Protein AF-A0A1G1W1P1-F1 (afdb_monomer_lite)

Organism: NCBI:txid1802591

Radius of gyration: 24.45 Å; chains: 1; bounding box: 38×18×79 Å

InterPro domains:
  IPR043716 Family of unknown function DUF5657 [PF18901] (28-87)

Foldseek 3Di:
DVVVVVVVVVVVVVVVVVVVVVVVVVVVLVVVLVVLVVVLVVLVVVLVVLVVVCVVDPDPCSVVVNVVSVVVSVVSVVVSVCSVPPD

Secondary structure (DSSP, 8-state):
-HHHHHHHHHHHHHHHHHHHHHHHHHHHHHHHHHHHHHHHHHHHHHHHHHHHHTTT---TTHHHHHHHHHHHHHHHHHHHHHHHHH-

Sequence (87 aa):
MNLFLQTTLSFGQSSVFNQGDDFFQTAMKWMLIACFALYVAFAFVVTRQIKIMRNTLITPFSPVLTTLGYVHLGAAFLCLVFFTLFL

pLDDT: mean 81.05, std 11.2, range [59.84, 93.69]

Structure (mmCIF, N/CA/C/O backbone):
data_AF-A0A1G1W1P1-F1
#
_entry.id   AF-A0A1G1W1P1-F1
#
loop_
_atom_site.group_PDB
_atom_site.id
_atom_site.type_symbol
_atom_site.label_atom_id
_atom_site.label_alt_id
_atom_site.label_comp_id
_atom_site.label_asym_id
_atom_site.label_entity_id
_atom_site.label_seq_id
_atom_site.pdbx_PDB_ins_code
_atom_site.Cartn_x
_atom_site.Cartn_y
_atom_site.Cartn_z
_atom_site.occupancy
_atom_site.B_iso_or_equiv
_atom_site.auth_seq_id
_atom_site.auth_comp_id
_atom_site.auth_asym_id
_atom_site.auth_atom_id
_atom_site.pdbx_PDB_model_num
ATOM 1 N N . MET A 1 1 ? 16.537 6.738 -53.818 1.00 61.00 1 MET A N 1
ATOM 2 C CA . MET A 1 1 ? 17.120 7.513 -52.698 1.00 61.00 1 MET A CA 1
ATOM 3 C C . MET A 1 1 ? 16.074 7.915 -51.654 1.00 61.00 1 MET A C 1
ATOM 5 O O . MET A 1 1 ? 16.331 7.723 -50.477 1.00 61.00 1 MET A O 1
ATOM 9 N N . ASN A 1 2 ? 14.873 8.354 -52.056 1.00 66.50 2 ASN A N 1
ATOM 10 C CA . ASN A 1 2 ? 13.810 8.753 -51.115 1.00 66.50 2 ASN A CA 1
ATOM 11 C C . ASN A 1 2 ? 13.222 7.603 -50.274 1.00 66.50 2 ASN A C 1
ATOM 13 O O . ASN A 1 2 ? 12.899 7.820 -49.115 1.00 66.50 2 ASN A O 1
ATOM 17 N N . LEU A 1 3 ? 13.149 6.376 -50.808 1.00 68.56 3 LEU A N 1
ATOM 18 C CA . LEU A 1 3 ? 12.577 5.232 -50.081 1.00 68.56 3 LEU A CA 1
ATOM 19 C C . LEU A 1 3 ? 13.423 4.815 -48.863 1.00 68.56 3 LEU A C 1
ATOM 21 O O . LEU A 1 3 ? 12.873 4.494 -47.820 1.00 68.56 3 LEU A O 1
ATOM 25 N N . PHE A 1 4 ? 14.755 4.866 -48.993 1.00 69.81 4 PHE A N 1
ATOM 26 C CA . PHE A 1 4 ? 15.698 4.513 -47.924 1.00 69.81 4 PHE A CA 1
ATOM 27 C C . PHE A 1 4 ? 15.720 5.560 -46.802 1.00 69.81 4 PHE A C 1
ATOM 29 O O . PHE A 1 4 ? 15.805 5.207 -45.633 1.00 69.81 4 PHE A O 1
ATOM 36 N N . LEU A 1 5 ? 15.591 6.847 -47.142 1.00 65.81 5 LEU A N 1
ATOM 37 C CA . LEU A 1 5 ? 15.446 7.917 -46.148 1.00 65.81 5 LEU A CA 1
ATOM 38 C C . LEU A 1 5 ? 14.102 7.839 -45.411 1.00 65.81 5 LEU A C 1
ATOM 40 O O . LEU A 1 5 ? 14.024 8.151 -44.228 1.00 65.81 5 LEU A O 1
ATOM 44 N N . GLN A 1 6 ? 13.042 7.402 -46.090 1.00 64.25 6 GLN A N 1
ATOM 45 C CA . GLN A 1 6 ? 11.717 7.297 -45.489 1.00 64.25 6 GLN A CA 1
ATOM 46 C C . GLN A 1 6 ? 11.614 6.105 -44.527 1.00 64.25 6 GLN A C 1
ATOM 48 O O . GLN A 1 6 ? 11.014 6.235 -43.461 1.00 64.25 6 GLN A O 1
ATOM 53 N N . THR A 1 7 ? 12.249 4.971 -44.845 1.00 64.31 7 THR A N 1
ATOM 54 C CA . THR A 1 7 ? 12.318 3.822 -43.931 1.00 64.31 7 THR A CA 1
ATOM 55 C C . THR A 1 7 ? 13.210 4.079 -42.721 1.00 64.31 7 THR A C 1
ATOM 57 O O . THR A 1 7 ? 12.839 3.674 -41.623 1.00 64.31 7 THR A O 1
ATOM 60 N N . THR A 1 8 ? 14.334 4.789 -42.856 1.00 65.50 8 THR A N 1
ATOM 61 C CA . THR A 1 8 ? 15.191 5.114 -41.698 1.00 65.50 8 THR A CA 1
ATOM 62 C C . THR A 1 8 ? 14.554 6.143 -40.763 1.00 65.50 8 THR A C 1
ATOM 64 O O . THR A 1 8 ? 14.627 5.976 -39.546 1.00 65.50 8 THR A O 1
ATOM 67 N N . LEU A 1 9 ? 13.868 7.159 -41.301 1.00 63.06 9 LEU A N 1
ATOM 68 C CA . LEU A 1 9 ? 13.121 8.133 -40.495 1.00 63.06 9 LEU A CA 1
ATOM 69 C C . LEU A 1 9 ? 11.914 7.496 -39.791 1.00 63.06 9 LEU A C 1
ATOM 71 O O . LEU A 1 9 ? 11.703 7.744 -38.607 1.00 63.06 9 LEU A O 1
ATOM 75 N N . SER A 1 10 ? 11.167 6.625 -40.477 1.00 61.00 10 SER A N 1
ATOM 76 C CA . SER A 1 10 ? 10.058 5.866 -39.879 1.00 61.00 10 SER A CA 1
ATOM 77 C C . SER A 1 10 ? 10.531 4.937 -38.755 1.00 61.00 10 SER A C 1
ATOM 79 O O . SER A 1 10 ? 9.894 4.877 -37.702 1.00 61.00 10 SER A O 1
ATOM 81 N N . PHE A 1 11 ? 11.665 4.255 -38.943 1.00 63.09 11 PHE A N 1
ATOM 82 C CA . PHE A 1 11 ? 12.222 3.348 -37.941 1.00 63.09 11 PHE A CA 1
ATOM 83 C C . PHE A 1 11 ? 12.737 4.107 -36.708 1.00 63.09 11 PHE A C 1
ATOM 85 O O . PHE A 1 11 ? 12.421 3.731 -35.581 1.00 63.09 11 PHE A O 1
ATOM 92 N N . GLY A 1 12 ? 13.449 5.223 -36.910 1.00 60.66 12 GLY A N 1
ATOM 93 C CA . GLY A 1 12 ? 13.919 6.087 -35.820 1.00 60.66 12 GLY A CA 1
ATOM 94 C C . GLY A 1 12 ? 12.787 6.759 -35.039 1.00 60.66 12 GLY A C 1
ATOM 95 O O . GLY A 1 12 ? 12.889 6.942 -33.832 1.00 60.66 12 GLY A O 1
ATOM 96 N N . GLN A 1 13 ? 11.678 7.083 -35.703 1.00 61.34 13 GLN A N 1
ATOM 97 C CA . GLN A 1 13 ? 10.502 7.632 -35.038 1.00 61.34 13 GLN A CA 1
ATOM 98 C C . GLN A 1 13 ? 9.807 6.565 -34.174 1.00 61.34 13 GLN A C 1
ATOM 100 O O . GLN A 1 13 ? 9.486 6.829 -33.019 1.00 61.34 13 GLN A O 1
ATOM 105 N N . SER A 1 14 ? 9.653 5.337 -34.683 1.00 59.84 14 SER A N 1
ATOM 106 C CA . SER A 1 14 ? 9.035 4.233 -33.931 1.00 59.84 14 SER A CA 1
ATOM 107 C C . SER A 1 14 ? 9.816 3.816 -32.678 1.00 59.84 14 SER A C 1
ATOM 109 O O . SER A 1 14 ? 9.204 3.493 -31.664 1.00 59.84 14 SER A O 1
ATOM 111 N N . SER A 1 15 ? 11.152 3.877 -32.697 1.00 60.78 15 SER A N 1
ATOM 112 C CA . SER A 1 15 ? 11.978 3.530 -31.533 1.00 60.78 15 SER A CA 1
ATOM 113 C C . SER A 1 15 ? 11.960 4.596 -30.433 1.00 60.78 15 SER A C 1
ATOM 115 O O . SER A 1 15 ? 12.032 4.246 -29.257 1.00 60.78 15 SER A O 1
ATOM 117 N N . VAL A 1 16 ? 11.818 5.878 -30.790 1.00 63.56 16 VAL A N 1
ATOM 118 C CA . VAL A 1 16 ? 11.698 6.984 -29.823 1.00 63.56 16 VAL A CA 1
ATOM 119 C C . VAL A 1 16 ? 10.328 6.988 -29.140 1.00 63.56 16 VAL A C 1
ATOM 121 O O . VAL A 1 16 ? 10.267 7.164 -27.925 1.00 63.56 16 VAL A O 1
ATOM 124 N N . PHE A 1 17 ? 9.238 6.750 -29.882 1.00 60.47 17 PHE A N 1
ATOM 125 C CA . PHE A 1 17 ? 7.900 6.647 -29.281 1.00 60.47 17 PHE A CA 1
ATOM 126 C C . PHE A 1 17 ? 7.783 5.433 -28.350 1.00 60.47 17 PHE A C 1
ATOM 128 O O . PHE A 1 17 ? 7.330 5.588 -27.221 1.00 60.47 17 PHE A O 1
ATOM 135 N N . ASN A 1 18 ? 8.307 4.269 -28.752 1.00 63.97 18 ASN A N 1
ATOM 136 C CA . ASN A 1 18 ? 8.265 3.068 -27.912 1.00 63.97 18 ASN A CA 1
ATOM 137 C C . ASN A 1 18 ? 9.054 3.245 -26.594 1.00 63.97 18 ASN A C 1
ATOM 139 O O . ASN A 1 18 ? 8.582 2.861 -25.531 1.00 63.97 18 ASN A O 1
ATOM 143 N N . GLN A 1 19 ? 10.215 3.919 -26.623 1.00 64.56 19 GLN A N 1
ATOM 144 C CA . GLN A 1 19 ? 10.979 4.211 -25.397 1.00 64.56 19 GLN A CA 1
ATOM 145 C C . GLN A 1 19 ? 10.261 5.171 -24.435 1.00 64.56 19 GLN A C 1
ATOM 147 O O . GLN A 1 19 ? 10.405 5.037 -23.217 1.00 64.56 19 GLN A O 1
ATOM 152 N N . GLY A 1 20 ? 9.517 6.151 -24.959 1.00 67.62 20 GLY A N 1
ATOM 153 C CA . GLY A 1 20 ? 8.758 7.097 -24.137 1.00 67.62 20 GLY A CA 1
ATOM 154 C C . GLY A 1 20 ? 7.605 6.425 -23.389 1.00 67.62 20 GLY A C 1
ATOM 155 O O . GLY A 1 20 ? 7.421 6.662 -22.190 1.00 67.62 20 GLY A O 1
ATOM 156 N N . ASP A 1 21 ? 6.883 5.545 -24.080 1.00 75.00 21 ASP A N 1
ATOM 157 C CA . ASP A 1 21 ? 5.727 4.831 -23.537 1.00 75.00 21 ASP A CA 1
ATOM 158 C C . ASP A 1 21 ? 6.148 3.799 -22.469 1.00 75.00 21 ASP A C 1
ATOM 160 O O . ASP A 1 21 ? 5.542 3.734 -21.392 1.00 75.00 21 ASP A O 1
ATOM 164 N N . ASP A 1 22 ? 7.258 3.083 -22.694 1.00 80.62 22 ASP A N 1
ATOM 165 C CA . ASP A 1 22 ? 7.814 2.091 -21.760 1.00 80.62 22 ASP A CA 1
ATOM 166 C C . ASP A 1 22 ? 8.299 2.719 -20.438 1.00 80.62 22 ASP A C 1
ATOM 168 O O . ASP A 1 22 ? 8.079 2.181 -19.340 1.00 80.62 22 ASP A O 1
ATOM 172 N N . PHE A 1 23 ? 8.950 3.887 -20.519 1.00 83.75 23 PHE A N 1
ATOM 173 C CA . PHE A 1 23 ? 9.411 4.618 -19.338 1.00 83.75 23 PHE A CA 1
ATOM 174 C C . PHE A 1 23 ? 8.234 5.137 -18.508 1.00 83.75 23 PHE A C 1
ATOM 176 O O . PHE A 1 23 ? 8.205 4.949 -17.287 1.00 83.75 23 PHE A O 1
ATOM 183 N N . PHE A 1 24 ? 7.244 5.754 -19.161 1.00 84.94 24 PHE A N 1
ATOM 184 C CA . PHE A 1 24 ? 6.059 6.282 -18.487 1.00 84.94 24 PHE A CA 1
ATOM 185 C C . PHE A 1 24 ? 5.270 5.173 -17.782 1.00 84.94 24 PHE A C 1
ATOM 187 O O . PHE A 1 24 ? 4.916 5.312 -16.607 1.00 84.94 24 PHE A O 1
ATOM 194 N N . GLN A 1 25 ? 5.057 4.039 -18.456 1.00 86.31 25 GLN A N 1
ATOM 195 C CA . GLN A 1 25 ? 4.362 2.896 -17.873 1.00 86.31 25 GLN A CA 1
ATOM 196 C C . GLN A 1 25 ? 5.102 2.360 -16.640 1.00 86.31 25 GLN A C 1
ATOM 198 O O . GLN A 1 25 ? 4.486 2.130 -15.598 1.00 86.31 25 GLN A O 1
ATOM 203 N N . THR A 1 26 ? 6.427 2.217 -16.718 1.00 86.75 26 THR A N 1
ATOM 2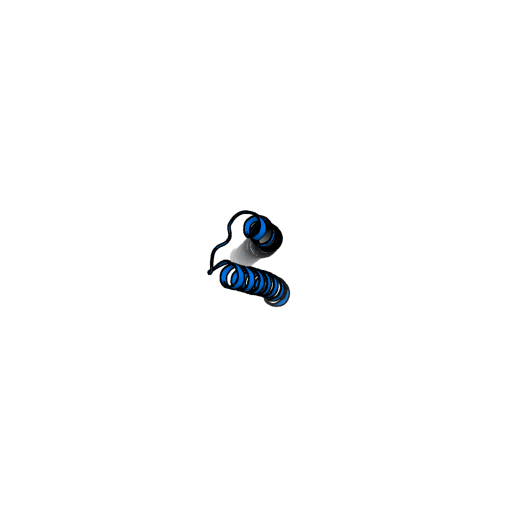04 C CA . THR A 1 26 ? 7.249 1.737 -15.597 1.00 86.75 26 THR A CA 1
ATOM 205 C C . THR A 1 26 ? 7.214 2.700 -14.408 1.00 86.75 26 THR A C 1
ATOM 207 O O . THR A 1 26 ? 7.048 2.269 -13.264 1.00 86.75 26 THR A O 1
ATOM 210 N N . ALA A 1 27 ? 7.310 4.009 -14.657 1.00 88.50 27 ALA A N 1
ATOM 211 C CA . ALA A 1 27 ? 7.228 5.027 -13.614 1.00 88.50 27 ALA A CA 1
ATOM 212 C C . ALA A 1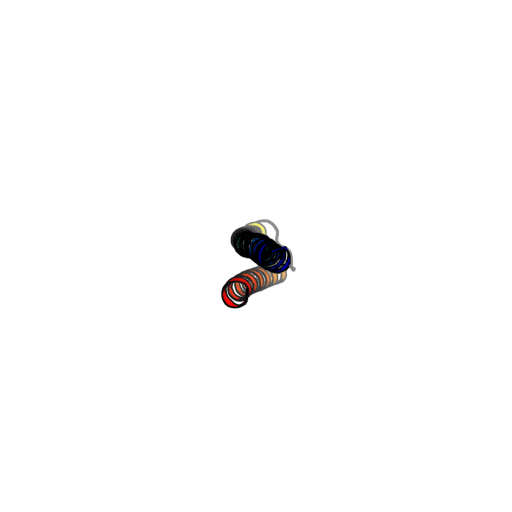 27 ? 5.864 5.013 -12.898 1.00 88.50 27 ALA A C 1
ATOM 214 O O . ALA A 1 27 ? 5.812 5.067 -11.666 1.00 88.50 27 ALA A O 1
ATOM 215 N N . MET A 1 28 ? 4.761 4.866 -13.644 1.00 88.56 28 MET A N 1
ATOM 216 C CA . MET A 1 28 ? 3.422 4.747 -13.060 1.00 88.56 28 MET A CA 1
ATOM 217 C C . MET A 1 28 ? 3.280 3.508 -12.169 1.00 88.56 28 MET A C 1
ATOM 219 O O . MET A 1 28 ? 2.706 3.619 -11.085 1.00 88.56 28 MET A O 1
ATOM 223 N N . LYS A 1 29 ? 3.834 2.355 -12.573 1.00 87.75 29 LYS A N 1
ATOM 224 C CA . LYS A 1 29 ? 3.807 1.124 -11.761 1.00 87.75 29 LYS A CA 1
ATOM 225 C C . LYS A 1 29 ? 4.471 1.331 -10.400 1.00 87.75 29 LYS A C 1
ATOM 227 O O . LYS A 1 29 ? 3.858 1.071 -9.365 1.00 87.75 29 LYS A O 1
ATOM 232 N N . TRP A 1 30 ? 5.693 1.865 -10.391 1.00 88.31 30 TRP A N 1
ATOM 233 C CA . TRP A 1 30 ? 6.436 2.116 -9.152 1.00 88.31 30 TRP A CA 1
ATOM 234 C C . TRP A 1 30 ? 5.766 3.157 -8.254 1.00 88.31 30 TRP A C 1
ATOM 236 O O . TRP A 1 30 ? 5.701 2.965 -7.039 1.00 88.31 30 TRP A O 1
ATOM 246 N N . MET A 1 31 ? 5.220 4.228 -8.837 1.00 91.50 31 MET A N 1
ATOM 247 C CA . MET A 1 31 ? 4.461 5.232 -8.088 1.00 91.50 31 MET A CA 1
ATOM 248 C C . MET A 1 31 ? 3.234 4.616 -7.403 1.00 91.50 31 MET A C 1
ATOM 250 O O . MET A 1 31 ? 2.967 4.909 -6.236 1.00 91.50 31 MET A O 1
ATOM 254 N N . LEU A 1 32 ? 2.506 3.737 -8.099 1.00 89.44 32 LEU A N 1
ATOM 255 C CA . LEU A 1 32 ? 1.318 3.077 -7.559 1.00 89.44 32 LEU A CA 1
ATOM 256 C C . LEU A 1 32 ? 1.673 2.144 -6.391 1.00 89.44 32 LEU A C 1
ATOM 258 O O . LEU A 1 32 ? 1.028 2.197 -5.343 1.00 89.44 32 LEU A O 1
ATOM 262 N N . ILE A 1 33 ? 2.740 1.352 -6.542 1.00 89.38 33 ILE A N 1
ATOM 263 C CA . ILE A 1 33 ? 3.259 0.468 -5.487 1.00 89.38 33 ILE A CA 1
ATOM 264 C C . ILE A 1 33 ? 3.663 1.284 -4.251 1.00 89.38 33 ILE A C 1
ATOM 266 O O . ILE A 1 33 ? 3.279 0.938 -3.132 1.00 89.38 33 ILE A O 1
ATOM 270 N N . ALA A 1 34 ? 4.376 2.400 -4.436 1.00 91.25 34 ALA A N 1
ATOM 271 C CA . ALA A 1 34 ? 4.768 3.281 -3.336 1.00 91.25 34 ALA A CA 1
ATOM 272 C C . ALA A 1 34 ? 3.551 3.882 -2.606 1.00 91.25 34 ALA A C 1
ATOM 274 O O . ALA A 1 34 ? 3.523 3.931 -1.374 1.00 91.25 34 ALA A O 1
ATOM 275 N N . CYS A 1 35 ? 2.517 4.286 -3.349 1.00 91.75 35 CYS A N 1
ATOM 276 C CA . CYS A 1 35 ? 1.266 4.789 -2.780 1.00 91.75 35 CYS A CA 1
ATOM 277 C C . CYS A 1 35 ? 0.559 3.727 -1.924 1.00 91.75 35 CYS A C 1
ATOM 279 O O . CYS A 1 35 ? 0.153 4.007 -0.795 1.00 91.75 35 CYS A O 1
ATOM 281 N N . PHE A 1 36 ? 0.464 2.490 -2.419 1.00 89.56 36 PHE A N 1
ATOM 282 C CA . PHE A 1 36 ? -0.128 1.384 -1.662 1.00 89.56 36 PHE A CA 1
ATOM 283 C C . PHE A 1 36 ? 0.691 1.008 -0.423 1.00 89.56 36 PHE A C 1
ATOM 285 O O . PHE A 1 36 ? 0.112 0.726 0.625 1.00 89.56 36 PHE A O 1
ATOM 292 N N . ALA A 1 37 ? 2.022 1.058 -0.495 1.00 90.19 37 ALA A N 1
ATOM 293 C CA . ALA A 1 37 ? 2.881 0.835 0.667 1.00 90.19 37 ALA A CA 1
ATOM 294 C C . ALA A 1 37 ? 2.609 1.852 1.786 1.00 90.19 37 ALA A C 1
ATOM 296 O O . ALA A 1 37 ? 2.424 1.471 2.946 1.00 90.19 37 ALA A O 1
ATOM 297 N N . LEU A 1 38 ? 2.499 3.138 1.437 1.00 93.62 38 LEU A N 1
ATOM 298 C CA . LEU A 1 38 ? 2.107 4.183 2.388 1.00 93.62 38 LEU A CA 1
ATOM 299 C C . LEU A 1 38 ? 0.688 3.969 2.925 1.00 93.62 38 LEU A C 1
ATOM 301 O O . LEU A 1 38 ? 0.443 4.164 4.116 1.00 93.62 38 LEU A O 1
ATOM 305 N N . TYR A 1 39 ? -0.238 3.521 2.077 1.00 92.50 39 TYR A N 1
ATOM 306 C CA . TYR A 1 39 ? -1.607 3.221 2.484 1.00 92.50 39 TYR A CA 1
ATOM 307 C C . TYR A 1 39 ? -1.678 2.096 3.525 1.00 92.50 39 TYR A C 1
ATOM 309 O O . TYR A 1 39 ? -2.399 2.217 4.515 1.00 92.50 39 TYR A O 1
ATOM 317 N N . VAL A 1 40 ? -0.888 1.030 3.366 1.00 91.50 40 VAL A N 1
ATOM 318 C CA . VAL A 1 40 ? -0.798 -0.054 4.359 1.00 91.50 40 VAL A CA 1
ATOM 319 C C . VAL A 1 40 ? -0.256 0.463 5.694 1.00 91.50 40 VAL A C 1
ATOM 321 O O . VAL A 1 40 ? -0.806 0.133 6.749 1.00 91.50 40 VAL A O 1
ATOM 324 N N . ALA A 1 41 ? 0.770 1.319 5.672 1.00 92.44 41 ALA A N 1
ATOM 325 C CA . ALA A 1 41 ? 1.281 1.954 6.887 1.00 92.44 41 ALA A CA 1
ATOM 326 C C . ALA A 1 41 ? 0.206 2.814 7.578 1.00 92.44 41 ALA A C 1
ATOM 328 O O . ALA A 1 41 ? 0.040 2.745 8.799 1.00 92.44 41 ALA A O 1
ATOM 329 N N . PHE A 1 42 ? -0.579 3.572 6.807 1.00 93.06 42 PHE A N 1
ATOM 330 C CA . PHE A 1 42 ? -1.703 4.348 7.330 1.00 93.06 42 PHE A CA 1
ATOM 331 C C . PHE A 1 42 ? -2.791 3.453 7.940 1.00 93.06 42 PHE A C 1
ATOM 333 O O . PHE A 1 42 ? -3.212 3.685 9.075 1.00 93.06 42 PHE A O 1
ATOM 340 N N . ALA A 1 43 ? -3.196 2.388 7.244 1.00 90.88 43 ALA A N 1
ATOM 341 C CA . ALA A 1 43 ? -4.168 1.423 7.750 1.00 90.88 43 ALA A CA 1
ATOM 342 C C . ALA A 1 43 ? -3.706 0.807 9.082 1.00 90.88 43 ALA A C 1
ATOM 344 O O . ALA A 1 43 ? -4.500 0.667 10.016 1.00 90.88 43 ALA A O 1
ATOM 345 N N . PHE A 1 44 ? -2.411 0.510 9.226 1.00 91.94 44 PHE A N 1
ATOM 346 C CA . PHE A 1 44 ? -1.840 0.021 10.484 1.00 91.94 44 PHE A CA 1
ATOM 347 C C . PHE A 1 44 ? -1.980 1.036 11.620 1.00 91.94 44 PHE A C 1
ATOM 349 O O . PHE A 1 44 ? -2.433 0.691 12.718 1.00 91.94 44 PHE A O 1
ATOM 356 N N . VAL A 1 45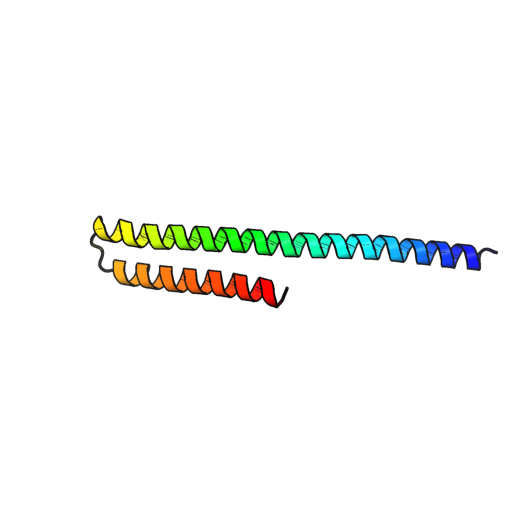 ? -1.652 2.301 11.351 1.00 93.19 45 VAL A N 1
ATOM 357 C CA . VAL A 1 45 ? -1.800 3.390 12.321 1.00 93.19 45 VAL A CA 1
ATOM 358 C C . VAL A 1 45 ? -3.260 3.542 12.754 1.00 93.19 45 VAL A C 1
ATOM 360 O O . VAL A 1 45 ? -3.526 3.588 13.955 1.00 93.19 45 VAL A O 1
ATOM 363 N N . VAL A 1 46 ? -4.209 3.541 11.814 1.00 89.19 46 VAL A N 1
ATOM 364 C CA . VAL A 1 46 ? -5.651 3.623 12.109 1.00 89.19 46 VAL A CA 1
ATOM 365 C C . VAL A 1 46 ? -6.103 2.453 12.982 1.00 89.19 46 VAL A C 1
ATOM 367 O O . VAL A 1 46 ? -6.758 2.657 14.004 1.00 89.19 46 VAL A O 1
ATOM 370 N N . THR A 1 47 ? -5.690 1.229 12.653 1.00 87.94 47 THR A N 1
ATOM 371 C CA . THR A 1 47 ? -6.053 0.035 13.435 1.00 87.94 47 THR A CA 1
ATOM 372 C C . THR A 1 47 ? -5.532 0.129 14.876 1.00 87.94 47 THR A C 1
ATOM 374 O O . THR A 1 47 ? -6.232 -0.222 15.830 1.00 87.94 47 THR A O 1
ATOM 377 N N . ARG A 1 48 ? -4.327 0.684 15.071 1.00 88.94 48 ARG A N 1
ATOM 378 C CA . ARG A 1 48 ? -3.772 0.961 16.406 1.00 88.94 48 ARG A CA 1
ATOM 379 C C . ARG A 1 48 ? -4.565 2.040 17.146 1.00 88.94 48 ARG A C 1
ATOM 381 O O . ARG A 1 48 ? -4.794 1.894 18.347 1.00 88.94 48 ARG A O 1
ATOM 388 N N . GLN A 1 49 ? -4.997 3.094 16.455 1.00 88.31 49 GLN A N 1
ATOM 389 C CA . GLN A 1 49 ? -5.809 4.162 17.047 1.00 88.31 49 GLN A CA 1
ATOM 390 C C . GLN A 1 49 ? -7.173 3.645 17.521 1.00 88.31 49 GLN A C 1
ATOM 392 O O . GLN A 1 49 ? -7.568 3.960 18.641 1.00 88.31 49 GLN A O 1
ATOM 397 N N . ILE A 1 50 ? -7.833 2.767 16.756 1.00 85.25 50 ILE A N 1
ATOM 398 C CA . ILE A 1 50 ? -9.101 2.129 17.158 1.00 85.25 50 ILE A CA 1
ATOM 399 C C . ILE A 1 50 ? -8.930 1.357 18.477 1.00 85.25 50 ILE A C 1
ATOM 401 O O . ILE A 1 50 ? -9.751 1.479 19.389 1.00 85.25 50 ILE A O 1
ATOM 405 N N . LYS A 1 51 ? -7.824 0.613 18.625 1.00 82.31 51 LYS A N 1
ATOM 406 C CA . LYS A 1 51 ? -7.518 -0.126 19.861 1.00 82.31 51 LYS A CA 1
ATOM 407 C C . LYS A 1 51 ? -7.300 0.799 21.064 1.00 82.31 51 LYS A C 1
ATOM 409 O O . LYS A 1 51 ? -7.710 0.454 22.167 1.00 82.31 51 LYS A O 1
ATOM 414 N N . ILE A 1 52 ? -6.660 1.953 20.864 1.00 85.69 52 ILE A N 1
ATOM 415 C CA . ILE A 1 52 ? -6.426 2.942 21.929 1.00 85.69 52 ILE A CA 1
ATOM 416 C C . ILE A 1 52 ? -7.745 3.626 22.327 1.00 85.69 52 ILE A C 1
ATOM 418 O O . ILE A 1 52 ? -8.035 3.731 23.516 1.00 85.69 52 ILE A O 1
ATOM 422 N N . MET A 1 53 ? -8.573 4.023 21.353 1.00 82.94 53 MET A N 1
ATOM 423 C CA . MET A 1 53 ? -9.864 4.695 21.583 1.00 82.94 53 MET A CA 1
ATOM 424 C C . MET A 1 53 ? -10.880 3.821 22.326 1.00 82.94 53 MET A C 1
ATOM 426 O O . MET A 1 53 ? -11.695 4.319 23.100 1.00 82.94 53 MET A O 1
ATOM 430 N N . ARG A 1 54 ? -10.802 2.500 22.158 1.00 74.50 54 ARG A N 1
ATOM 431 C CA . ARG A 1 54 ? -11.634 1.552 22.906 1.00 74.50 54 ARG A CA 1
ATOM 432 C C . ARG A 1 54 ? -11.440 1.633 24.431 1.00 74.50 54 ARG A C 1
ATOM 434 O O . ARG A 1 54 ? -12.351 1.263 25.163 1.00 74.50 54 ARG A O 1
ATOM 441 N N . ASN A 1 55 ? -10.296 2.120 24.916 1.00 71.62 55 ASN A N 1
ATOM 442 C CA . ASN A 1 55 ? -10.039 2.257 26.355 1.00 71.62 55 ASN A CA 1
ATOM 443 C C . ASN A 1 55 ? -10.641 3.532 26.965 1.00 71.62 55 ASN A C 1
ATOM 445 O O . ASN A 1 55 ? -10.714 3.631 28.186 1.00 71.62 55 ASN A O 1
ATOM 449 N N . THR A 1 56 ? -11.048 4.506 26.146 1.00 76.06 56 THR A N 1
ATOM 450 C CA . THR A 1 56 ? -11.555 5.804 26.620 1.00 76.06 56 THR A CA 1
ATOM 451 C C . THR A 1 56 ? -13.054 5.979 26.399 1.00 76.06 56 THR A C 1
ATOM 453 O O . THR A 1 56 ? -13.687 6.726 27.141 1.00 76.06 56 THR A O 1
ATOM 456 N N . LEU A 1 57 ? -13.641 5.280 25.421 1.00 67.75 57 LEU A N 1
ATOM 457 C CA . LEU A 1 57 ? -15.060 5.390 25.092 1.00 67.75 57 LEU A CA 1
ATOM 458 C C . LEU A 1 57 ? -15.710 4.001 25.029 1.00 67.75 57 LEU A C 1
ATOM 460 O O . LEU A 1 57 ? -15.573 3.268 24.046 1.00 67.75 57 LEU A O 1
ATOM 464 N N . ILE A 1 58 ? -16.442 3.640 26.086 1.00 67.50 58 ILE A N 1
ATOM 465 C CA . ILE A 1 58 ? -17.218 2.396 26.134 1.00 67.50 58 ILE A CA 1
ATOM 466 C C . ILE A 1 58 ? -18.403 2.554 25.180 1.00 67.50 58 ILE A C 1
ATOM 468 O O . ILE A 1 58 ? -19.397 3.204 25.491 1.00 67.50 58 ILE A O 1
ATOM 472 N N . THR A 1 59 ? -18.278 1.972 23.989 1.00 75.56 59 THR A N 1
ATOM 473 C CA . THR A 1 59 ? -19.338 1.931 22.979 1.00 75.56 59 THR A CA 1
ATOM 474 C C . THR A 1 59 ? -19.615 0.480 22.585 1.00 75.56 59 THR A C 1
ATOM 476 O O . THR A 1 59 ? -18.670 -0.284 22.363 1.00 75.56 59 THR A O 1
ATOM 479 N N . PRO A 1 60 ? -20.891 0.070 22.452 1.00 71.81 60 PRO A N 1
ATOM 480 C CA . PRO A 1 60 ? -21.251 -1.309 22.107 1.00 71.81 60 PRO A CA 1
ATOM 481 C C . PRO A 1 60 ? -20.722 -1.742 20.727 1.00 71.81 60 PRO A C 1
ATOM 483 O O . PRO A 1 60 ? -20.536 -2.929 20.481 1.00 71.81 60 PRO A 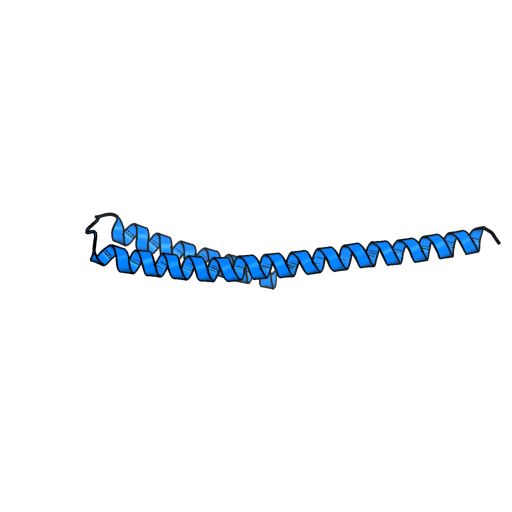O 1
ATOM 486 N N . PHE A 1 61 ? -20.409 -0.787 19.843 1.00 76.81 61 PHE A N 1
ATOM 487 C CA . PHE A 1 61 ? -19.840 -1.029 18.512 1.00 76.81 61 PHE A CA 1
ATOM 488 C C . PHE A 1 61 ? -18.313 -1.192 18.479 1.00 76.81 61 PHE A C 1
ATOM 490 O O . PHE A 1 61 ? -17.755 -1.553 17.442 1.00 76.81 61 PHE A O 1
ATOM 497 N N . SER A 1 62 ? -17.616 -0.962 19.592 1.00 75.75 62 SER A N 1
ATOM 498 C CA . SER A 1 62 ? -16.153 -1.024 19.656 1.00 75.75 62 SER A CA 1
ATOM 499 C C . SER A 1 62 ? -15.522 -2.344 19.156 1.00 75.75 62 SER A C 1
ATOM 501 O O . SER A 1 62 ? -14.543 -2.284 18.401 1.00 75.75 62 SER A O 1
ATOM 503 N N . PRO A 1 63 ? -16.047 -3.545 19.487 1.00 80.62 63 PRO A N 1
ATOM 504 C CA . PRO A 1 63 ? -15.496 -4.787 18.945 1.00 80.62 63 PRO A CA 1
ATOM 505 C C . PRO A 1 63 ? -15.732 -4.928 17.435 1.00 80.62 63 PRO A C 1
ATOM 507 O O . PRO A 1 63 ? -14.841 -5.395 16.732 1.00 80.62 63 PRO A O 1
ATOM 510 N N . VAL A 1 64 ? -16.869 -4.450 16.919 1.00 85.56 64 VAL A N 1
ATOM 511 C CA . VAL A 1 64 ? -17.187 -4.482 15.480 1.00 85.56 64 VAL A CA 1
ATOM 512 C C . VAL A 1 64 ? -16.225 -3.592 14.692 1.00 85.56 64 VAL A C 1
ATOM 514 O O . VAL A 1 64 ? -15.645 -4.040 13.706 1.00 85.56 64 VAL A O 1
ATOM 517 N N . LEU A 1 65 ? -15.991 -2.363 15.164 1.00 86.12 65 LEU A N 1
ATOM 518 C CA . LEU A 1 65 ? -15.040 -1.424 14.555 1.00 86.12 65 LEU A CA 1
ATOM 519 C C . LEU A 1 65 ? -13.606 -1.965 14.558 1.00 86.12 65 LEU A C 1
ATOM 521 O O . LEU A 1 65 ? -12.865 -1.771 13.599 1.00 86.12 65 LEU A O 1
ATOM 525 N N . THR A 1 66 ? -13.224 -2.681 15.616 1.00 84.69 66 THR A N 1
ATOM 526 C CA . THR A 1 66 ? -11.900 -3.305 15.711 1.00 84.69 66 THR A CA 1
ATOM 527 C C . THR A 1 66 ? -11.740 -4.419 14.673 1.00 84.69 66 THR A C 1
ATOM 529 O O . THR A 1 66 ? -10.734 -4.457 13.967 1.00 84.69 66 THR A O 1
ATOM 532 N N . THR A 1 67 ? -12.737 -5.299 14.534 1.00 88.75 67 THR A N 1
ATOM 533 C CA . THR A 1 67 ? -12.724 -6.361 13.517 1.00 88.75 67 THR A CA 1
ATOM 534 C C . THR A 1 67 ? -12.695 -5.776 12.109 1.00 88.75 67 THR A C 1
ATOM 536 O O . THR A 1 67 ? -11.884 -6.205 11.293 1.00 88.75 67 THR A O 1
ATOM 539 N N . LEU A 1 68 ? -13.506 -4.748 11.838 1.00 90.06 68 LEU A N 1
ATOM 540 C CA . LEU A 1 68 ? -13.488 -4.021 10.565 1.00 90.06 68 LEU A CA 1
ATOM 541 C C . LEU A 1 68 ? -12.116 -3.408 10.270 1.00 90.06 68 LEU A C 1
ATOM 543 O O . LEU A 1 68 ? -11.647 -3.513 9.142 1.00 90.06 68 LEU A O 1
ATOM 547 N N . GLY A 1 69 ? -11.446 -2.832 11.272 1.00 88.44 69 GLY A N 1
ATOM 548 C CA . GLY A 1 69 ? -10.086 -2.307 11.132 1.00 88.44 69 GLY A CA 1
ATOM 549 C C . GLY A 1 69 ? -9.070 -3.383 10.735 1.00 88.44 69 GLY A C 1
ATOM 550 O O . GLY A 1 69 ? -8.284 -3.173 9.815 1.00 88.44 69 GLY A O 1
ATOM 551 N N . TYR A 1 70 ? -9.122 -4.565 11.357 1.00 90.31 70 TYR A N 1
ATOM 552 C CA . TYR A 1 70 ? -8.249 -5.685 10.986 1.00 90.31 70 TYR A CA 1
ATOM 553 C C . TYR A 1 70 ? -8.561 -6.261 9.602 1.00 90.31 70 TYR A C 1
ATOM 555 O O . TYR A 1 70 ? -7.638 -6.558 8.846 1.00 90.31 70 TYR A O 1
ATOM 563 N N . VAL A 1 71 ? -9.843 -6.386 9.246 1.00 93.69 71 VAL A N 1
ATOM 564 C CA . VAL A 1 71 ? -10.265 -6.807 7.900 1.00 93.69 71 VAL A CA 1
ATOM 565 C C . VAL A 1 71 ? -9.781 -5.803 6.855 1.00 93.69 71 VAL A C 1
ATOM 567 O O . VAL A 1 71 ? -9.227 -6.198 5.832 1.00 93.69 71 VAL A O 1
ATOM 570 N N . HIS A 1 72 ? -9.924 -4.508 7.133 1.00 92.38 72 HIS A N 1
ATOM 571 C CA . HIS A 1 72 ? -9.447 -3.436 6.270 1.00 92.38 72 HIS A CA 1
ATOM 572 C C . HIS A 1 72 ? -7.924 -3.473 6.087 1.00 92.38 72 HIS A C 1
ATOM 574 O O . HIS A 1 72 ? -7.441 -3.391 4.961 1.00 92.38 72 HIS A O 1
ATOM 580 N N . LEU A 1 73 ? -7.166 -3.666 7.171 1.00 91.38 73 LEU A N 1
ATOM 581 C CA . LEU A 1 73 ? -5.713 -3.825 7.116 1.00 91.38 73 LEU A CA 1
ATOM 582 C C . LEU A 1 73 ? -5.298 -5.048 6.285 1.00 91.38 73 LEU A C 1
ATOM 584 O O . LEU A 1 73 ? -4.395 -4.949 5.455 1.00 91.38 73 LEU A O 1
ATOM 588 N N . GLY A 1 74 ? -5.978 -6.182 6.472 1.00 92.19 74 GLY A N 1
ATOM 589 C CA . GLY A 1 74 ? -5.762 -7.383 5.668 1.00 92.19 74 GLY A CA 1
ATOM 590 C C . GLY A 1 74 ? -6.035 -7.141 4.182 1.00 92.19 74 GLY A C 1
ATOM 591 O O . GLY A 1 74 ? -5.206 -7.488 3.346 1.00 92.19 74 GLY A O 1
ATOM 592 N N . ALA A 1 75 ? -7.148 -6.482 3.849 1.00 92.81 75 ALA A N 1
ATOM 593 C CA . ALA A 1 75 ? -7.486 -6.125 2.473 1.00 92.81 75 ALA A CA 1
ATOM 594 C C . ALA A 1 75 ? -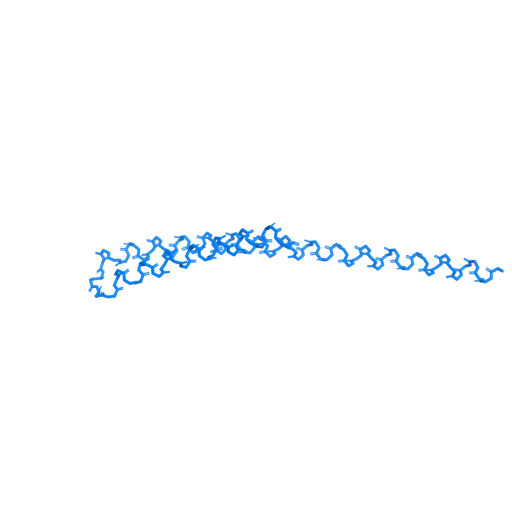6.454 -5.170 1.847 1.00 92.81 75 ALA A C 1
ATOM 596 O O . ALA A 1 75 ? -6.029 -5.389 0.717 1.00 92.81 75 ALA A O 1
ATOM 597 N N . ALA A 1 76 ? -5.996 -4.155 2.586 1.00 91.31 76 ALA A N 1
ATOM 598 C CA . ALA A 1 76 ? -4.956 -3.234 2.129 1.00 91.31 76 ALA A CA 1
ATOM 599 C C . ALA A 1 76 ? -3.636 -3.964 1.828 1.00 91.31 76 ALA A C 1
ATOM 601 O O . ALA A 1 76 ? -3.011 -3.717 0.796 1.00 91.31 76 ALA A O 1
ATOM 602 N N . PHE A 1 77 ? -3.235 -4.894 2.700 1.00 91.69 77 PHE A N 1
ATOM 603 C CA . PHE A 1 77 ? -2.038 -5.710 2.502 1.00 91.69 77 PHE A CA 1
ATOM 604 C C . PHE A 1 77 ? -2.174 -6.653 1.300 1.00 91.69 77 PHE A C 1
ATOM 606 O O . PHE A 1 77 ? -1.262 -6.736 0.480 1.00 91.69 77 PHE A O 1
ATOM 613 N N . LEU A 1 78 ? -3.324 -7.318 1.147 1.00 92.81 78 LEU A N 1
ATOM 614 C CA . LEU A 1 78 ? -3.603 -8.175 -0.008 1.00 92.81 78 LEU A CA 1
ATOM 615 C C . LEU A 1 78 ? -3.591 -7.388 -1.320 1.00 92.81 78 LEU A C 1
ATOM 617 O O . LEU A 1 78 ? -3.010 -7.863 -2.292 1.00 92.81 78 LEU A O 1
ATOM 621 N N . CYS A 1 79 ? -4.167 -6.183 -1.346 1.00 89.75 79 CYS A N 1
ATOM 622 C CA . CYS A 1 79 ? -4.091 -5.302 -2.508 1.00 89.75 79 CYS A CA 1
ATOM 623 C C . CYS A 1 79 ? -2.640 -4.963 -2.854 1.00 89.75 79 CYS A C 1
ATOM 625 O O . CYS A 1 79 ? -2.269 -5.064 -4.018 1.00 89.75 79 CYS A O 1
ATOM 627 N N . LEU A 1 80 ? -1.802 -4.622 -1.869 1.00 89.81 80 LEU A N 1
ATOM 628 C CA . LEU A 1 80 ? -0.383 -4.351 -2.110 1.00 89.81 80 LEU A CA 1
ATOM 629 C C . LEU A 1 80 ? 0.314 -5.563 -2.737 1.00 89.81 80 LEU A C 1
ATOM 631 O O . LEU A 1 80 ? 0.945 -5.423 -3.780 1.00 89.81 80 LEU A O 1
ATOM 635 N N . VAL A 1 81 ? 0.156 -6.751 -2.147 1.00 90.69 81 VAL A N 1
ATOM 636 C CA . VAL A 1 81 ? 0.754 -7.991 -2.670 1.00 90.69 81 VAL A CA 1
ATOM 637 C C . VAL A 1 81 ? 0.260 -8.288 -4.086 1.00 90.69 81 VAL A C 1
ATOM 639 O O . VAL A 1 81 ? 1.062 -8.615 -4.957 1.00 90.69 81 VAL A O 1
ATOM 642 N N . PHE A 1 82 ? -1.041 -8.132 -4.340 1.00 90.06 82 PHE A N 1
ATOM 643 C CA . PHE A 1 82 ? -1.624 -8.318 -5.666 1.00 90.06 82 PHE A CA 1
ATOM 644 C C . PHE A 1 82 ? -1.013 -7.356 -6.689 1.00 90.06 82 PHE A C 1
ATOM 646 O O . PHE A 1 82 ? -0.552 -7.79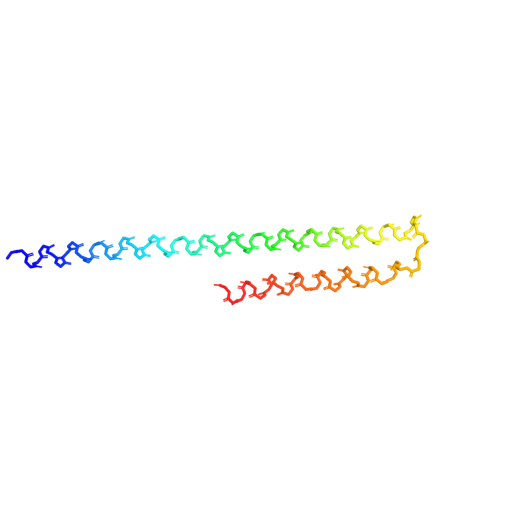7 -7.739 1.00 90.06 82 PHE A O 1
ATOM 653 N N . PHE A 1 83 ? -0.933 -6.064 -6.364 1.00 85.12 83 PHE A N 1
ATOM 654 C CA . PHE A 1 83 ? -0.326 -5.061 -7.236 1.00 85.12 83 PHE A CA 1
ATOM 655 C C . PHE A 1 83 ? 1.171 -5.294 -7.456 1.00 85.12 83 PHE A C 1
ATOM 657 O O . PHE A 1 83 ? 1.657 -5.025 -8.541 1.00 85.12 83 PHE A O 1
ATOM 664 N N . THR A 1 84 ? 1.915 -5.812 -6.480 1.00 85.94 84 THR A N 1
ATOM 665 C CA . THR A 1 84 ? 3.338 -6.136 -6.677 1.00 85.94 84 THR A CA 1
ATOM 666 C C . THR A 1 84 ? 3.557 -7.383 -7.543 1.00 85.94 84 THR A C 1
ATOM 668 O O . THR A 1 84 ? 4.582 -7.474 -8.209 1.00 85.94 84 THR A O 1
ATOM 671 N N . LEU A 1 85 ? 2.631 -8.349 -7.539 1.00 87.56 85 LEU A N 1
ATOM 672 C CA . LEU A 1 85 ? 2.775 -9.600 -8.298 1.00 87.56 85 LEU A CA 1
ATOM 673 C C . LEU A 1 85 ? 2.192 -9.541 -9.718 1.00 87.56 85 LEU A C 1
ATOM 675 O O . LEU A 1 85 ? 2.704 -10.227 -10.598 1.00 87.56 85 LEU A O 1
ATOM 679 N N . PHE A 1 86 ? 1.113 -8.783 -9.933 1.00 81.56 86 PHE A N 1
ATOM 680 C CA . PHE A 1 86 ? 0.372 -8.772 -11.202 1.00 81.56 86 PHE A CA 1
ATOM 681 C C . PHE A 1 86 ? 0.587 -7.520 -12.068 1.00 81.56 86 PHE A C 1
ATOM 683 O O . PHE A 1 86 ? 0.217 -7.557 -13.242 1.00 81.56 86 PHE A O 1
ATOM 690 N N . LEU A 1 87 ? 1.135 -6.426 -11.521 1.00 71.56 87 LEU A N 1
ATOM 691 C CA . LEU A 1 87 ? 1.366 -5.167 -12.246 1.00 71.56 87 LEU A CA 1
ATOM 692 C C . LEU A 1 87 ? 2.786 -5.104 -12.818 1.00 71.56 87 LEU A C 1
ATOM 694 O O . LEU A 1 87 ? 2.917 -4.721 -14.004 1.00 71.56 87 LEU A O 1
#